Protein AF-A0A645FCD3-F1 (afdb_monomer)

Structure (mmCIF, N/CA/C/O backbone):
data_AF-A0A645FCD3-F1
#
_entry.id   AF-A0A645FCD3-F1
#
loop_
_atom_site.group_PDB
_atom_site.id
_atom_site.type_symbol
_atom_site.label_atom_id
_atom_site.label_alt_id
_atom_site.label_comp_id
_atom_site.label_asym_id
_atom_site.label_entity_id
_atom_site.label_seq_id
_atom_site.pdbx_PDB_ins_code
_atom_site.Cartn_x
_atom_site.Cartn_y
_atom_site.Cartn_z
_atom_site.occupancy
_atom_site.B_iso_or_equiv
_atom_site.auth_seq_id
_atom_site.auth_comp_id
_atom_site.auth_asym_id
_atom_site.auth_atom_id
_atom_site.pdbx_PDB_model_num
ATOM 1 N N . MET A 1 1 ? 26.714 -1.221 -22.378 1.00 61.88 1 MET A N 1
ATOM 2 C CA . MET A 1 1 ? 25.364 -1.849 -22.321 1.00 61.88 1 MET A CA 1
ATOM 3 C C . MET A 1 1 ? 24.914 -2.223 -20.906 1.00 61.88 1 MET A C 1
ATOM 5 O O . MET A 1 1 ? 23.711 -2.219 -20.673 1.00 61.88 1 MET A O 1
ATOM 9 N N . ALA A 1 2 ? 25.826 -2.530 -19.973 1.00 73.81 2 ALA A N 1
ATOM 10 C CA . ALA A 1 2 ? 25.473 -2.811 -18.576 1.00 73.81 2 ALA A CA 1
ATOM 11 C C . ALA A 1 2 ? 24.942 -1.569 -17.832 1.00 73.81 2 ALA A C 1
ATOM 13 O O . ALA A 1 2 ? 23.908 -1.655 -17.180 1.00 73.81 2 ALA A O 1
ATOM 14 N N . GLU A 1 3 ? 25.562 -0.400 -18.027 1.00 76.31 3 GLU A N 1
ATOM 15 C CA . GLU A 1 3 ? 25.138 0.848 -17.370 1.00 76.31 3 GLU A CA 1
ATOM 16 C C . GLU A 1 3 ? 23.721 1.282 -17.761 1.00 76.31 3 GLU A C 1
ATOM 18 O O . GLU A 1 3 ? 22.907 1.547 -16.888 1.00 76.31 3 GLU A O 1
ATOM 23 N N . LEU A 1 4 ? 23.358 1.250 -19.052 1.00 80.06 4 LEU A N 1
ATOM 24 C CA . LEU A 1 4 ? 21.990 1.571 -19.491 1.00 80.06 4 LEU A CA 1
ATOM 25 C C . LEU A 1 4 ? 20.929 0.622 -18.920 1.00 80.06 4 LEU A C 1
ATOM 27 O O . LEU A 1 4 ? 19.790 1.034 -18.713 1.00 80.06 4 LEU A O 1
ATOM 31 N N . LYS A 1 5 ? 21.272 -0.652 -18.696 1.00 78.75 5 LYS A N 1
ATOM 32 C CA . LYS A 1 5 ? 20.354 -1.611 -18.070 1.00 78.75 5 LYS A CA 1
ATOM 33 C C . LYS A 1 5 ? 20.204 -1.321 -16.578 1.00 78.75 5 LYS A C 1
ATOM 35 O O . LYS A 1 5 ? 19.076 -1.269 -16.105 1.00 78.75 5 LYS A O 1
ATOM 40 N N . ALA A 1 6 ? 21.307 -1.067 -15.876 1.00 81.81 6 ALA A N 1
ATOM 41 C CA . ALA A 1 6 ? 21.288 -0.709 -14.460 1.00 81.81 6 ALA A CA 1
ATOM 42 C C . ALA A 1 6 ? 20.477 0.573 -14.206 1.00 81.81 6 ALA A C 1
ATOM 44 O O . ALA A 1 6 ? 19.602 0.593 -13.346 1.00 81.81 6 ALA A O 1
ATOM 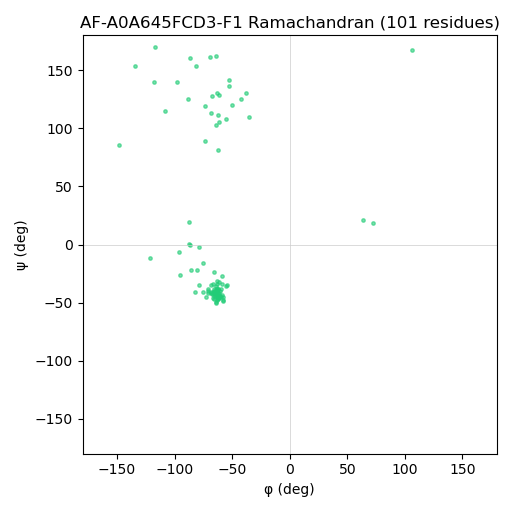45 N N . LEU A 1 7 ? 20.682 1.601 -15.033 1.00 82.75 7 LEU A N 1
ATOM 46 C CA . LEU A 1 7 ? 19.967 2.877 -14.936 1.00 82.75 7 LEU A CA 1
ATOM 47 C C . LEU A 1 7 ? 18.457 2.711 -15.175 1.00 82.75 7 LEU A C 1
ATOM 49 O O . LEU A 1 7 ? 17.640 3.320 -14.489 1.00 82.75 7 LEU A O 1
ATOM 53 N N . LYS A 1 8 ? 18.064 1.838 -16.113 1.00 80.50 8 LYS A N 1
ATOM 54 C CA . LYS A 1 8 ? 16.649 1.515 -16.359 1.00 80.50 8 LYS A CA 1
ATOM 55 C C . LYS A 1 8 ? 16.000 0.785 -15.186 1.00 80.50 8 LYS A C 1
ATOM 57 O O . LYS A 1 8 ? 14.864 1.105 -14.851 1.00 80.50 8 LYS A O 1
ATOM 62 N N . VAL A 1 9 ? 16.707 -0.162 -14.568 1.00 85.44 9 VAL A N 1
ATOM 63 C CA . VAL A 1 9 ? 16.213 -0.889 -13.388 1.00 85.44 9 VAL A CA 1
ATOM 64 C C . VAL A 1 9 ? 16.025 0.074 -12.221 1.00 85.44 9 VAL A C 1
ATOM 66 O O . VAL A 1 9 ? 14.932 0.148 -11.672 1.00 85.44 9 VAL A O 1
ATOM 69 N N . GLN A 1 10 ? 17.032 0.894 -11.919 1.00 86.31 10 GLN A N 1
ATOM 70 C CA . GLN A 1 10 ? 16.962 1.858 -10.820 1.00 86.31 10 GLN A CA 1
ATOM 71 C C . GLN A 1 10 ? 15.813 2.868 -10.998 1.00 86.31 10 GLN A C 1
ATOM 73 O O . GLN A 1 10 ? 15.126 3.224 -10.036 1.00 86.31 10 GLN A O 1
ATOM 78 N N . ASN A 1 11 ? 15.566 3.307 -12.236 1.00 89.62 11 ASN A N 1
ATOM 79 C CA . ASN A 1 11 ? 14.461 4.212 -12.536 1.00 89.62 11 ASN A CA 1
ATOM 80 C C . ASN A 1 11 ? 13.093 3.531 -12.350 1.00 89.62 11 ASN A C 1
ATOM 82 O O . ASN A 1 11 ? 12.175 4.134 -11.797 1.00 89.62 11 ASN A O 1
ATOM 86 N N . ALA A 1 12 ? 12.961 2.266 -12.765 1.00 88.31 12 ALA A N 1
ATOM 87 C CA . ALA A 1 12 ? 11.743 1.485 -12.558 1.00 88.31 12 ALA A CA 1
ATOM 88 C C . ALA A 1 12 ? 11.470 1.230 -11.067 1.00 88.31 12 ALA A C 1
ATOM 90 O O . ALA A 1 12 ? 10.334 1.373 -10.621 1.00 88.31 12 ALA A O 1
ATOM 91 N N . GLU A 1 13 ? 12.508 0.935 -10.279 1.00 91.62 13 GLU A N 1
ATOM 92 C CA . GLU A 1 13 ? 12.391 0.778 -8.825 1.00 91.62 13 GLU A CA 1
ATOM 93 C C . GLU A 1 13 ? 11.942 2.060 -8.131 1.00 91.62 13 GLU A C 1
ATOM 95 O O . GLU A 1 13 ? 11.023 2.026 -7.312 1.00 91.62 13 GLU A O 1
ATOM 100 N N . THR A 1 14 ? 12.529 3.197 -8.500 1.00 92.38 14 THR A N 1
ATOM 101 C CA . THR A 1 14 ? 12.145 4.503 -7.946 1.00 92.38 14 THR A CA 1
ATOM 102 C C . THR A 1 14 ? 10.697 4.856 -8.298 1.00 92.38 14 THR A C 1
ATOM 104 O O . THR A 1 14 ? 9.938 5.326 -7.445 1.00 92.38 14 THR A O 1
ATOM 107 N N . ALA A 1 15 ? 10.284 4.595 -9.543 1.00 92.19 15 ALA A N 1
ATOM 108 C CA . ALA A 1 15 ? 8.916 4.835 -9.990 1.00 92.19 15 ALA A CA 1
ATOM 109 C C . ALA A 1 15 ? 7.907 3.947 -9.243 1.00 92.19 15 ALA A C 1
ATOM 111 O O . ALA A 1 15 ? 6.880 4.444 -8.777 1.00 92.19 15 ALA A O 1
ATOM 112 N N . ALA A 1 16 ? 8.217 2.658 -9.078 1.00 93.81 16 ALA A N 1
ATOM 113 C CA . ALA A 1 16 ? 7.384 1.722 -8.332 1.00 93.81 16 ALA A CA 1
ATOM 114 C C . ALA A 1 16 ? 7.236 2.145 -6.862 1.00 93.81 16 ALA A C 1
ATOM 116 O O . ALA A 1 16 ? 6.123 2.189 -6.341 1.00 93.81 16 ALA A O 1
ATOM 117 N N . ASP A 1 17 ? 8.335 2.522 -6.205 1.00 93.44 17 ASP A N 1
ATOM 118 C CA . ASP A 1 17 ? 8.319 2.951 -4.802 1.00 93.44 17 ASP A CA 1
ATOM 119 C C . ASP A 1 17 ? 7.488 4.230 -4.596 1.00 93.44 17 ASP A C 1
ATOM 121 O O . ASP A 1 17 ? 6.680 4.332 -3.665 1.00 93.44 17 ASP A O 1
ATOM 125 N N . THR A 1 18 ? 7.603 5.171 -5.538 1.00 94.19 18 THR A N 1
ATOM 126 C CA . THR A 1 18 ? 6.805 6.403 -5.557 1.00 94.19 18 THR A CA 1
ATOM 127 C C . THR A 1 18 ? 5.315 6.095 -5.719 1.00 94.19 18 THR A C 1
ATOM 129 O O . THR A 1 18 ? 4.495 6.601 -4.951 1.00 94.19 18 THR A O 1
ATOM 132 N N . ALA A 1 19 ? 4.951 5.232 -6.672 1.00 93.81 19 ALA A N 1
ATOM 133 C CA . ALA A 1 19 ? 3.559 4.861 -6.923 1.00 93.81 19 ALA A CA 1
ATOM 134 C C . ALA A 1 19 ? 2.919 4.167 -5.708 1.00 93.81 19 ALA A C 1
ATOM 136 O O . ALA A 1 19 ? 1.803 4.506 -5.311 1.00 93.81 19 ALA A O 1
ATOM 137 N N . VAL A 1 20 ? 3.641 3.241 -5.070 1.00 95.12 20 VAL A N 1
ATOM 138 C CA . VAL A 1 20 ? 3.182 2.543 -3.858 1.00 95.12 20 VAL A CA 1
ATOM 139 C C . VAL A 1 20 ? 3.021 3.512 -2.690 1.00 95.12 20 VAL A C 1
ATOM 141 O O . VAL A 1 20 ? 2.022 3.459 -1.974 1.00 95.12 20 VAL A O 1
ATOM 144 N N . THR A 1 21 ? 3.961 4.440 -2.511 1.00 93.12 21 THR A N 1
ATOM 145 C CA . THR A 1 21 ? 3.881 5.456 -1.454 1.00 93.12 21 THR A CA 1
ATOM 146 C C . THR A 1 21 ? 2.662 6.361 -1.625 1.00 93.12 21 THR A C 1
ATOM 148 O O . THR A 1 21 ? 1.980 6.667 -0.647 1.00 93.12 21 THR A O 1
ATOM 151 N N . LEU A 1 22 ? 2.351 6.773 -2.856 1.00 93.06 22 LEU A N 1
ATOM 152 C CA . LEU A 1 22 ? 1.155 7.567 -3.143 1.00 93.06 22 LEU A CA 1
ATOM 153 C C . LEU A 1 22 ? -0.130 6.774 -2.876 1.00 93.06 22 LEU A C 1
ATOM 155 O O . LEU A 1 22 ? -1.048 7.303 -2.253 1.00 93.06 22 LEU A O 1
ATOM 159 N N . ALA A 1 23 ? -0.180 5.499 -3.270 1.00 92.69 23 ALA A N 1
ATOM 160 C CA . ALA A 1 23 ? -1.332 4.635 -3.021 1.00 92.69 23 ALA A CA 1
ATOM 161 C C . ALA A 1 23 ? -1.575 4.388 -1.518 1.00 92.69 23 ALA A C 1
ATOM 163 O O . ALA A 1 23 ? -2.725 4.403 -1.078 1.00 92.69 23 ALA A O 1
ATOM 164 N N . LEU A 1 24 ? -0.508 4.227 -0.723 1.00 89.94 24 LEU A N 1
ATOM 165 C CA . LEU A 1 24 ? -0.584 4.142 0.742 1.00 89.94 24 LEU A CA 1
ATOM 166 C C . LEU A 1 24 ? -1.132 5.438 1.349 1.00 89.94 24 LEU A C 1
ATOM 168 O O . LEU A 1 24 ? -2.045 5.396 2.166 1.00 89.94 24 LEU A O 1
ATOM 172 N N . LYS A 1 25 ? -0.617 6.597 0.918 1.00 88.25 25 LYS A N 1
ATOM 173 C CA . LYS A 1 25 ? -1.091 7.910 1.390 1.00 88.25 25 LYS A CA 1
ATOM 174 C C . LYS A 1 25 ? -2.549 8.180 1.026 1.00 88.25 25 LYS A C 1
ATOM 176 O O . LYS A 1 25 ? -3.253 8.822 1.793 1.00 88.25 25 LYS A O 1
ATOM 181 N N . ALA A 1 26 ? -2.997 7.689 -0.125 1.00 87.06 26 ALA A N 1
ATOM 182 C CA . ALA A 1 26 ? -4.389 7.773 -0.554 1.00 87.06 26 ALA A CA 1
ATOM 183 C C . ALA A 1 26 ? -5.295 6.722 0.120 1.00 87.06 26 ALA A C 1
ATOM 185 O O . ALA A 1 26 ? -6.490 6.672 -0.167 1.00 87.06 26 ALA A O 1
ATOM 186 N N . GLY A 1 27 ? -4.737 5.847 0.967 1.00 90.00 27 GLY A N 1
ATOM 187 C CA . GLY A 1 27 ? -5.465 4.760 1.617 1.00 90.00 27 GLY A CA 1
ATOM 188 C C . GLY A 1 27 ? -6.029 3.725 0.642 1.00 90.00 27 GLY A C 1
ATOM 189 O O . GLY A 1 27 ? -6.979 3.028 0.981 1.00 90.00 27 GLY A O 1
ATOM 190 N N . LYS A 1 28 ? -5.487 3.639 -0.579 1.00 92.56 28 LYS A N 1
ATOM 191 C CA . LYS A 1 28 ? -5.921 2.711 -1.642 1.00 92.56 28 LYS A CA 1
ATOM 192 C C . LYS A 1 28 ? -5.361 1.305 -1.451 1.00 92.56 28 LYS A C 1
ATOM 194 O O . LYS A 1 28 ? -5.904 0.342 -1.979 1.00 92.56 28 LYS A O 1
ATOM 199 N N . ILE A 1 29 ? -4.273 1.207 -0.694 1.00 93.69 29 ILE A N 1
ATOM 200 C CA . ILE A 1 29 ? -3.655 -0.040 -0.252 1.00 93.69 29 ILE A CA 1
ATOM 201 C C . ILE A 1 29 ? -3.317 0.062 1.230 1.00 93.69 29 ILE A C 1
ATOM 203 O O . ILE A 1 29 ? -3.088 1.153 1.754 1.00 93.69 29 ILE A O 1
ATOM 207 N N . THR A 1 30 ? -3.272 -1.081 1.906 1.00 90.62 30 THR A N 1
ATOM 208 C CA . THR A 1 30 ? -2.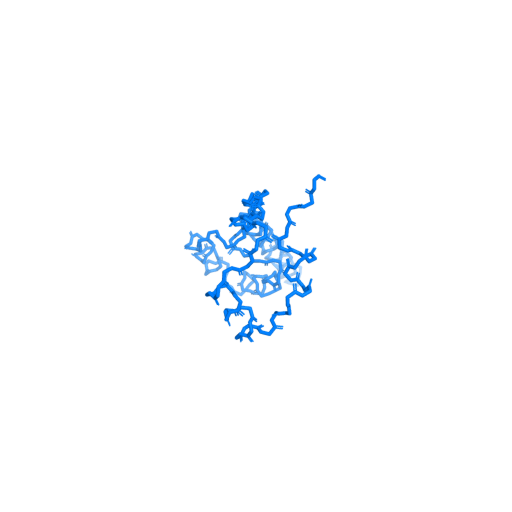878 -1.155 3.317 1.00 90.62 30 THR A CA 1
ATOM 209 C C . THR A 1 30 ? -1.354 -1.281 3.460 1.00 90.62 30 THR A C 1
ATOM 211 O O . THR A 1 30 ? -0.683 -1.727 2.524 1.00 90.62 30 THR A O 1
ATOM 214 N N . PRO A 1 31 ? -0.768 -0.962 4.631 1.00 90.62 31 PRO A N 1
ATOM 215 C CA . PRO A 1 31 ? 0.665 -1.162 4.870 1.00 90.62 31 PRO A CA 1
ATOM 216 C C . PRO A 1 31 ? 1.139 -2.602 4.615 1.00 90.62 31 PRO A C 1
ATOM 218 O O . PRO A 1 31 ? 2.232 -2.803 4.089 1.00 90.62 31 PRO A O 1
ATOM 221 N N . ALA A 1 32 ? 0.298 -3.599 4.909 1.00 92.06 32 ALA A N 1
ATOM 222 C CA . ALA A 1 32 ? 0.589 -5.014 4.662 1.00 92.06 32 ALA A CA 1
ATOM 223 C C . ALA A 1 32 ? 0.698 -5.357 3.164 1.00 92.06 32 ALA A C 1
ATOM 225 O O . ALA A 1 32 ? 1.363 -6.317 2.789 1.00 92.06 32 ALA A O 1
ATOM 226 N N . GLN A 1 33 ? 0.076 -4.557 2.294 1.00 93.69 33 GLN A N 1
ATOM 227 C CA . GLN A 1 33 ? 0.102 -4.748 0.844 1.00 93.69 33 GLN A CA 1
ATOM 228 C C . GLN A 1 33 ? 1.313 -4.087 0.168 1.00 93.69 33 GLN A C 1
ATOM 230 O O . GLN A 1 33 ? 1.453 -4.199 -1.047 1.00 93.69 33 GLN A O 1
ATOM 235 N N . LYS A 1 34 ? 2.204 -3.413 0.914 1.00 93.56 34 LYS A N 1
ATOM 236 C CA . LYS A 1 34 ? 3.311 -2.620 0.348 1.00 93.56 34 LYS A CA 1
ATOM 237 C C . LYS A 1 34 ? 4.247 -3.432 -0.554 1.00 93.56 34 LYS A C 1
ATOM 239 O O . LYS A 1 34 ? 4.568 -2.986 -1.653 1.00 93.56 34 LYS A O 1
ATOM 244 N N . GLU A 1 35 ? 4.690 -4.605 -0.108 1.00 94.62 35 GLU A N 1
ATOM 245 C CA . GLU A 1 35 ? 5.663 -5.419 -0.853 1.00 94.62 35 GLU A CA 1
ATOM 246 C C . GLU A 1 35 ? 5.044 -6.038 -2.115 1.00 94.62 35 GLU A C 1
ATOM 248 O O . GLU A 1 35 ? 5.621 -5.959 -3.202 1.00 94.62 35 GLU A O 1
ATOM 253 N N . TRP A 1 36 ? 3.807 -6.535 -1.999 1.00 96.25 36 TRP A N 1
ATOM 254 C CA . TRP A 1 36 ? 3.001 -6.984 -3.137 1.00 96.25 36 TRP A CA 1
ATOM 255 C C . TRP A 1 36 ? 2.791 -5.862 -4.163 1.00 96.25 36 TRP A C 1
ATOM 257 O O . TRP A 1 36 ? 3.047 -6.054 -5.351 1.00 96.25 36 TRP A O 1
ATOM 267 N N . ALA A 1 37 ? 2.385 -4.675 -3.706 1.00 96.50 37 ALA A N 1
ATOM 268 C CA . ALA A 1 37 ? 2.134 -3.519 -4.559 1.00 96.50 37 ALA A CA 1
ATOM 269 C C . ALA A 1 37 ? 3.406 -3.066 -5.292 1.00 96.50 37 ALA A C 1
ATOM 271 O O . ALA A 1 37 ? 3.349 -2.724 -6.472 1.00 96.50 37 ALA A O 1
ATOM 272 N N . LYS A 1 38 ? 4.567 -3.123 -4.624 1.00 96.06 38 LYS A N 1
ATOM 273 C CA . LYS A 1 38 ? 5.866 -2.803 -5.230 1.00 96.06 38 LYS A CA 1
ATOM 274 C C . LYS A 1 38 ? 6.248 -3.807 -6.314 1.00 96.06 38 LYS A C 1
ATOM 276 O O . LYS A 1 38 ? 6.616 -3.397 -7.411 1.00 96.06 38 LYS A O 1
ATOM 281 N N . SER A 1 39 ? 6.108 -5.103 -6.038 1.00 96.38 39 SER A N 1
ATOM 282 C CA . SER A 1 39 ? 6.350 -6.161 -7.029 1.00 96.38 39 SER A CA 1
ATOM 283 C C . SER A 1 39 ? 5.418 -6.032 -8.243 1.00 96.38 39 SER A C 1
ATOM 285 O O . SER A 1 39 ? 5.853 -6.146 -9.393 1.00 96.38 39 SER A O 1
ATOM 287 N N . TYR A 1 40 ? 4.147 -5.696 -8.004 1.00 96.69 40 TYR A N 1
ATOM 288 C CA . TYR A 1 40 ? 3.177 -5.477 -9.071 1.00 96.69 40 TYR A CA 1
ATOM 289 C C . TYR A 1 40 ? 3.520 -4.241 -9.911 1.00 96.69 40 TYR A C 1
ATOM 291 O O . TYR A 1 40 ? 3.565 -4.343 -11.130 1.00 96.69 40 TYR A O 1
ATOM 299 N N . ALA A 1 41 ? 3.861 -3.109 -9.291 1.00 95.62 41 ALA A N 1
ATOM 300 C CA . ALA A 1 41 ? 4.266 -1.897 -10.004 1.00 95.62 41 ALA A CA 1
ATOM 301 C C . ALA A 1 41 ? 5.563 -2.071 -10.820 1.00 95.62 41 ALA A C 1
ATOM 303 O O . ALA A 1 41 ? 5.713 -1.446 -11.869 1.00 95.62 41 ALA A O 1
ATOM 304 N N . LEU A 1 42 ? 6.486 -2.927 -10.365 1.00 94.88 42 LEU A N 1
ATOM 305 C CA . LEU A 1 42 ? 7.706 -3.283 -11.099 1.00 94.88 42 LEU A CA 1
ATOM 306 C C . LEU A 1 42 ? 7.428 -4.160 -12.323 1.00 94.88 42 LEU A C 1
ATOM 308 O O . LEU A 1 42 ? 8.074 -3.997 -13.357 1.00 94.88 42 LEU A O 1
ATOM 312 N N . THR A 1 43 ? 6.482 -5.090 -12.197 1.00 94.50 43 THR A N 1
ATOM 313 C CA . THR A 1 43 ? 6.139 -6.048 -13.258 1.00 94.50 43 THR A CA 1
ATOM 314 C C . THR A 1 43 ? 5.178 -5.436 -14.280 1.00 94.50 43 THR A C 1
ATOM 316 O O . THR A 1 43 ? 5.342 -5.630 -15.482 1.00 94.50 43 THR A 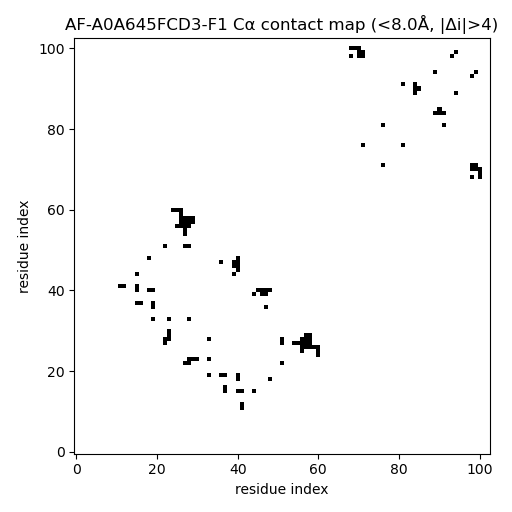O 1
ATOM 319 N N . ASP A 1 44 ? 4.193 -4.670 -13.811 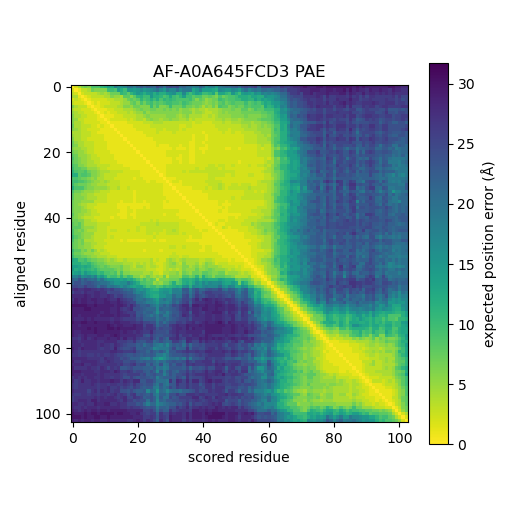1.00 94.62 44 ASP A N 1
ATOM 320 C CA . ASP A 1 44 ? 3.187 -3.988 -14.619 1.00 94.62 44 ASP A CA 1
ATOM 321 C C . ASP A 1 44 ? 2.745 -2.669 -13.962 1.00 94.62 44 ASP A C 1
ATOM 323 O O . ASP A 1 44 ? 1.730 -2.567 -13.264 1.00 94.62 44 ASP A O 1
ATOM 327 N N . ALA A 1 45 ? 3.506 -1.611 -14.238 1.00 91.94 45 ALA A N 1
ATOM 328 C CA . ALA A 1 45 ? 3.212 -0.272 -13.740 1.00 91.94 45 ALA A CA 1
ATOM 329 C C . ALA A 1 45 ? 1.826 0.249 -14.176 1.00 91.94 45 ALA A C 1
ATOM 331 O O . ALA A 1 45 ? 1.176 0.976 -13.423 1.00 91.94 45 ALA A O 1
ATOM 332 N N . LYS A 1 46 ? 1.353 -0.114 -15.378 1.00 94.19 46 LYS A N 1
ATOM 333 C CA . LYS A 1 46 ? 0.049 0.337 -15.898 1.00 94.19 46 LYS A CA 1
ATOM 334 C C . LYS A 1 46 ? -1.102 -0.398 -15.220 1.00 94.19 46 LYS A C 1
ATOM 336 O O . LYS A 1 46 ? -2.110 0.227 -14.881 1.00 94.19 46 LYS A O 1
ATOM 341 N N . GLY A 1 47 ? -0.943 -1.700 -15.000 1.00 95.44 47 GLY A N 1
ATOM 342 C CA . GLY A 1 47 ? -1.877 -2.509 -14.227 1.00 95.44 47 GLY A CA 1
ATOM 343 C C . GLY A 1 47 ? -1.999 -2.009 -12.791 1.00 95.44 47 GLY A C 1
ATOM 344 O O . GLY A 1 47 ? -3.114 -1.826 -12.298 1.00 95.44 47 GLY A O 1
ATOM 345 N N . PHE A 1 48 ? -0.872 -1.694 -12.143 1.00 96.69 48 PHE A N 1
ATOM 346 C CA . PHE A 1 48 ? -0.884 -1.118 -10.799 1.00 96.69 48 PHE A CA 1
ATOM 347 C C . PHE A 1 48 ? -1.581 0.249 -10.758 1.00 96.69 48 PHE A C 1
ATOM 349 O O . PHE A 1 48 ? -2.448 0.465 -9.912 1.00 96.69 48 PHE A O 1
ATOM 356 N N . ALA A 1 49 ? -1.288 1.150 -11.701 1.00 93.69 49 ALA A N 1
ATOM 357 C CA . ALA A 1 49 ? -1.970 2.444 -11.786 1.00 93.69 49 ALA A CA 1
ATOM 358 C C . ALA A 1 49 ? -3.494 2.289 -11.964 1.00 93.69 49 ALA A C 1
ATOM 360 O O . ALA A 1 49 ? -4.270 2.940 -11.267 1.00 93.69 49 ALA A O 1
ATOM 361 N N . SER A 1 50 ? -3.922 1.363 -12.830 1.00 96.06 50 SER A N 1
ATOM 362 C CA . SER A 1 50 ? -5.343 1.058 -13.054 1.00 96.06 50 SER A CA 1
ATOM 363 C C . SER A 1 50 ? -6.025 0.487 -11.807 1.00 96.06 50 SER A C 1
ATOM 365 O O . SER A 1 50 ? -7.196 0.768 -11.554 1.00 96.06 50 SER A O 1
ATOM 367 N N . PHE A 1 51 ? -5.304 -0.320 -11.023 1.00 94.38 51 PHE A N 1
ATOM 368 C CA . PHE A 1 51 ? -5.790 -0.821 -9.742 1.00 94.38 51 PHE A CA 1
ATOM 369 C C . PHE A 1 51 ? -5.997 0.326 -8.749 1.00 94.38 51 PHE A C 1
ATOM 371 O O . PHE A 1 51 ? -7.078 0.440 -8.184 1.00 94.38 51 PHE A O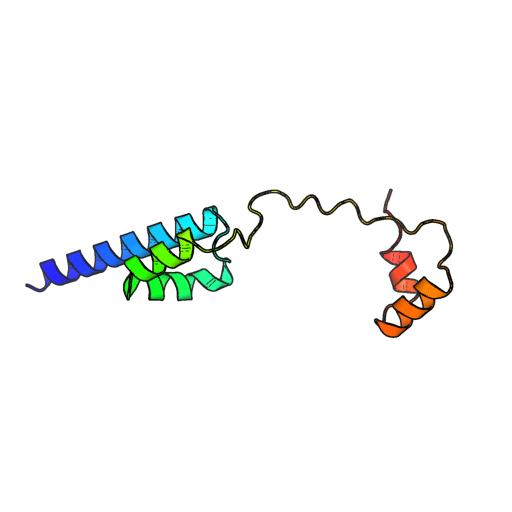 1
ATOM 378 N N . VAL A 1 52 ? -5.005 1.205 -8.574 1.00 94.00 52 VAL A N 1
ATOM 379 C CA . VAL A 1 52 ? -5.079 2.332 -7.627 1.00 94.00 52 VAL A CA 1
ATOM 380 C C . VAL A 1 52 ? -6.198 3.314 -7.992 1.00 94.00 52 VAL A C 1
ATOM 382 O O . VAL A 1 52 ? -6.886 3.812 -7.100 1.00 94.00 52 VAL A O 1
ATOM 385 N N . GLU A 1 53 ? -6.413 3.569 -9.286 1.00 92.88 53 GLU A N 1
ATOM 386 C CA . GLU A 1 53 ? -7.498 4.429 -9.779 1.00 92.88 53 GLU A CA 1
ATOM 387 C C . GLU A 1 53 ? -8.881 3.876 -9.405 1.00 92.88 53 GLU A C 1
ATOM 389 O O . GLU A 1 53 ? -9.737 4.612 -8.912 1.00 92.88 53 GLU A O 1
ATOM 394 N N . LYS A 1 54 ? -9.084 2.566 -9.591 1.00 91.88 54 LYS A N 1
ATOM 395 C CA . LYS A 1 54 ? -10.373 1.897 -9.359 1.00 91.88 54 LYS A CA 1
ATOM 396 C C . LYS A 1 54 ? -10.589 1.464 -7.914 1.00 91.88 54 LYS A C 1
ATOM 398 O O . LYS A 1 54 ? -11.731 1.244 -7.514 1.00 91.88 54 LYS A O 1
ATOM 403 N N . ALA A 1 55 ? -9.519 1.305 -7.140 1.00 87.38 55 ALA A N 1
ATOM 404 C CA . ALA A 1 55 ? -9.608 0.859 -5.763 1.00 87.38 55 ALA A CA 1
ATOM 405 C C . ALA A 1 55 ? -10.385 1.893 -4.928 1.00 87.38 55 ALA A C 1
ATOM 407 O O . ALA A 1 55 ? -10.073 3.089 -4.974 1.00 87.38 55 ALA A O 1
ATOM 408 N N . PRO A 1 56 ? -11.388 1.479 -4.139 1.00 85.69 56 PRO A N 1
ATOM 409 C CA . PRO A 1 56 ? -11.956 2.355 -3.126 1.00 85.69 56 PRO A CA 1
ATOM 410 C C . PRO A 1 56 ? -10.890 2.685 -2.073 1.00 85.69 56 PRO A C 1
ATOM 412 O O . PRO A 1 56 ? -9.862 2.014 -1.963 1.00 85.69 56 PRO A O 1
ATOM 415 N N . GLN A 1 57 ? -11.115 3.739 -1.296 1.00 85.69 57 GLN A N 1
ATOM 416 C CA . GLN A 1 57 ? -10.284 3.982 -0.124 1.00 85.69 57 GLN A CA 1
ATOM 417 C C . GLN A 1 57 ? -10.566 2.878 0.905 1.00 85.69 57 GLN A C 1
ATOM 419 O O . GLN A 1 57 ? -11.674 2.786 1.425 1.00 85.69 57 GLN A O 1
ATOM 424 N N . VAL A 1 58 ? -9.574 2.026 1.161 1.00 81.81 58 VAL A N 1
ATOM 425 C CA . VAL A 1 58 ? -9.656 0.907 2.114 1.00 81.81 58 VAL A CA 1
ATOM 426 C C . VAL A 1 58 ? -9.106 1.277 3.487 1.00 81.81 58 VAL A C 1
ATOM 428 O O . VAL A 1 58 ? -9.532 0.709 4.487 1.00 81.81 58 VAL A O 1
ATOM 431 N N . VAL A 1 59 ? -8.183 2.241 3.548 1.00 77.12 59 VAL A N 1
ATOM 432 C CA . VAL A 1 59 ? -7.683 2.810 4.803 1.00 77.12 59 VAL A CA 1
ATOM 433 C C . VAL A 1 59 ? -8.232 4.230 4.947 1.00 77.12 59 VAL A C 1
ATOM 435 O O . VAL A 1 59 ? -7.877 5.099 4.140 1.00 77.12 59 VAL A O 1
ATOM 438 N N . PRO A 1 60 ? -9.076 4.506 5.955 1.00 74.31 60 PRO A N 1
ATOM 439 C CA . PRO A 1 60 ? -9.425 5.870 6.319 1.00 74.31 60 PRO A CA 1
ATOM 440 C C . PRO A 1 60 ? -8.139 6.571 6.766 1.00 74.31 60 PRO A C 1
ATOM 442 O O . PRO A 1 60 ? -7.554 6.219 7.783 1.00 74.31 60 PRO A O 1
ATOM 445 N N . MET A 1 61 ? -7.662 7.535 5.978 1.00 69.38 61 MET A N 1
ATOM 446 C CA . MET A 1 61 ? -6.431 8.286 6.276 1.00 69.38 61 MET A CA 1
ATOM 447 C C . MET A 1 61 ? -6.694 9.513 7.169 1.00 69.38 61 MET A C 1
ATOM 449 O O . MET A 1 61 ? -5.884 10.433 7.221 1.00 69.38 61 MET A O 1
ATOM 453 N N . GLY A 1 62 ? -7.830 9.520 7.868 1.00 65.00 62 GLY A N 1
ATOM 454 C CA . GLY A 1 62 ? -8.162 10.450 8.945 1.00 65.00 62 GLY A CA 1
ATOM 455 C C . GLY A 1 62 ? -8.345 9.689 10.254 1.00 65.00 62 GLY A C 1
ATOM 456 O O . GLY A 1 62 ? -8.406 8.457 10.248 1.00 65.00 62 GLY A O 1
ATOM 457 N N . SER A 1 63 ? -8.445 10.411 11.372 1.00 53.16 63 SER A N 1
ATOM 458 C CA . SER A 1 63 ? -8.935 9.824 12.618 1.00 53.16 63 SER A CA 1
ATOM 459 C C . SER A 1 63 ? -10.246 9.111 12.311 1.00 53.16 63 SER A C 1
ATOM 461 O O . SER A 1 63 ? -11.186 9.730 11.813 1.00 53.16 63 SER A O 1
ATOM 463 N N . ILE A 1 64 ? -10.297 7.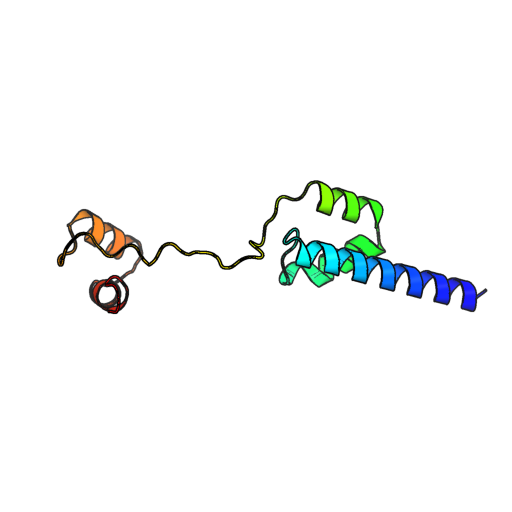804 12.553 1.00 53.00 64 ILE A N 1
ATOM 464 C CA . ILE A 1 64 ? -11.579 7.126 12.657 1.00 53.00 64 ILE A CA 1
ATOM 465 C C . ILE A 1 64 ? -12.201 7.775 13.888 1.00 53.00 64 ILE A C 1
ATOM 467 O O . ILE A 1 64 ? -11.767 7.498 15.006 1.00 53.00 64 ILE A O 1
ATOM 471 N N . GLU A 1 65 ? -13.149 8.690 13.688 1.00 53.69 65 GLU A N 1
ATOM 472 C CA . GLU A 1 65 ? -14.147 8.977 14.709 1.00 53.69 65 GLU A CA 1
ATOM 473 C C . GLU A 1 65 ? -14.910 7.665 14.878 1.00 53.69 65 GLU A C 1
ATOM 475 O O . GLU A 1 65 ? -15.938 7.411 14.252 1.00 53.69 65 GLU A O 1
ATOM 480 N N . LEU A 1 66 ? -14.317 6.756 15.655 1.00 52.62 66 LEU A N 1
ATOM 481 C CA . LEU A 1 66 ? -15.082 5.752 16.348 1.00 52.62 66 LEU A CA 1
ATOM 482 C C . LEU A 1 66 ? -16.058 6.610 17.134 1.00 52.62 66 LEU A C 1
ATOM 484 O O . LEU A 1 66 ? -15.621 7.350 18.015 1.00 52.62 66 LEU A O 1
ATOM 488 N N . GLU A 1 67 ? -17.335 6.611 16.736 1.00 52.25 67 GLU A N 1
ATOM 489 C CA . GLU A 1 67 ? -18.374 7.136 17.613 1.00 52.25 67 GLU A CA 1
ATOM 490 C C . GLU A 1 67 ? -18.035 6.593 19.002 1.00 52.25 67 GLU A C 1
ATOM 492 O O . GLU A 1 67 ? -17.820 5.377 19.118 1.00 52.25 67 GLU A O 1
ATOM 497 N N . ASP A 1 68 ? -17.893 7.479 19.999 1.00 56.38 68 ASP A N 1
ATOM 498 C CA . ASP A 1 68 ? -17.625 7.081 21.380 1.00 56.38 68 ASP A CA 1
ATOM 499 C C . ASP A 1 68 ? -18.426 5.826 21.675 1.00 56.38 68 ASP A C 1
ATOM 501 O O . ASP A 1 68 ? -19.624 5.795 21.357 1.00 56.38 68 ASP A O 1
ATOM 505 N N . THR A 1 69 ? -17.761 4.807 22.229 1.00 55.16 69 THR A N 1
ATOM 506 C CA . THR A 1 69 ? -18.375 3.530 22.597 1.00 55.16 69 THR A CA 1
ATOM 507 C C . THR A 1 69 ? -19.786 3.806 23.093 1.00 55.16 69 THR A C 1
ATOM 509 O O . THR A 1 69 ? -19.987 4.505 24.091 1.00 55.16 69 THR A O 1
ATOM 512 N N . LYS A 1 70 ? -20.795 3.398 22.306 1.00 58.47 70 LYS A N 1
ATOM 513 C CA . LYS A 1 70 ? -22.186 3.693 22.651 1.00 58.47 70 LYS A CA 1
ATOM 514 C C . LYS A 1 70 ? -22.434 3.002 23.980 1.00 58.47 70 LYS A C 1
ATOM 516 O O . LYS A 1 70 ? -22.512 1.778 24.027 1.00 58.47 70 LYS A O 1
ATOM 521 N N . ALA A 1 71 ? -22.496 3.805 25.042 1.00 62.50 71 ALA A N 1
ATOM 522 C CA . ALA A 1 71 ? -22.778 3.318 26.376 1.00 62.50 71 ALA A CA 1
ATOM 523 C C . ALA A 1 71 ? -24.064 2.498 26.321 1.00 62.50 71 ALA A C 1
ATOM 525 O O . ALA A 1 71 ? -25.009 2.846 25.598 1.00 62.50 71 ALA A O 1
ATOM 526 N N . LEU A 1 72 ? -24.088 1.411 27.083 1.00 63.00 72 LEU A N 1
ATOM 527 C CA . LEU A 1 72 ? -25.304 0.641 27.272 1.00 63.00 72 LEU A CA 1
ATOM 528 C C . LEU A 1 72 ? -26.428 1.578 27.728 1.00 63.00 72 LEU A C 1
ATOM 530 O O . LEU A 1 72 ? -26.231 2.483 28.543 1.00 63.00 72 LEU A O 1
ATOM 534 N N . LYS A 1 73 ? -27.618 1.401 27.148 1.00 61.09 73 LYS A N 1
ATOM 535 C CA . LYS A 1 73 ? -28.795 2.183 27.528 1.00 61.09 73 LYS A CA 1
ATOM 536 C C . LYS A 1 73 ? -29.286 1.691 28.891 1.00 61.09 73 LYS A C 1
ATOM 538 O O . LYS A 1 73 ? -30.142 0.818 28.952 1.00 61.09 73 LYS A O 1
ATOM 543 N N . GLY A 1 74 ? -28.754 2.280 29.957 1.00 60.12 74 GLY A N 1
ATOM 544 C CA . GLY A 1 74 ? -29.118 1.972 31.341 1.00 60.12 74 GLY A CA 1
ATOM 545 C C . GLY A 1 74 ? -28.055 1.165 32.089 1.00 60.12 74 GLY A C 1
ATOM 546 O O . GLY A 1 74 ? -27.117 0.640 31.500 1.00 60.12 74 GLY A O 1
ATOM 547 N N . ASP A 1 75 ? -28.216 1.092 33.411 1.00 60.81 75 ASP A N 1
ATOM 548 C CA . ASP A 1 75 ? -27.270 0.452 34.341 1.00 60.81 75 ASP A CA 1
ATOM 549 C C . ASP A 1 75 ? -27.322 -1.092 34.296 1.00 60.81 75 ASP A C 1
ATOM 551 O O . ASP A 1 75 ? -26.410 -1.774 34.759 1.00 60.81 75 ASP A O 1
ATOM 555 N N . GLN A 1 76 ? -28.381 -1.662 33.708 1.00 62.00 76 GLN A N 1
ATOM 556 C CA . GLN A 1 76 ? -28.620 -3.105 33.662 1.00 62.00 76 GLN A CA 1
ATOM 557 C C . GLN A 1 76 ? -28.645 -3.648 32.232 1.00 62.00 76 GLN A C 1
ATOM 559 O O . GLN A 1 76 ? -29.236 -3.058 31.331 1.00 62.00 76 GLN A O 1
ATOM 564 N N . LEU A 1 77 ? -28.040 -4.824 32.057 1.00 68.31 77 LEU A N 1
ATOM 565 C CA . LEU A 1 77 ? -28.100 -5.607 30.826 1.00 68.31 77 LEU A CA 1
ATOM 566 C C . LEU A 1 77 ? -29.485 -6.238 30.693 1.00 68.31 77 LEU A C 1
ATOM 568 O O . LEU A 1 77 ? -29.881 -7.035 31.544 1.00 68.31 77 LEU A O 1
ATOM 572 N N . ASP A 1 78 ? -30.212 -5.901 29.630 1.00 77.19 78 ASP A N 1
ATOM 573 C CA . ASP A 1 78 ? -31.457 -6.592 29.306 1.00 77.19 78 ASP A CA 1
ATOM 574 C C . ASP A 1 78 ? -31.183 -8.039 28.843 1.00 77.19 78 ASP A C 1
ATOM 576 O O . ASP A 1 78 ? -30.066 -8.394 28.449 1.00 77.19 78 ASP A O 1
ATOM 580 N N . GLU A 1 79 ? -32.212 -8.889 28.885 1.00 77.62 79 GLU A N 1
ATOM 581 C CA . GLU A 1 79 ? -32.110 -10.317 28.548 1.00 77.62 79 GLU A CA 1
ATOM 582 C C . GLU A 1 79 ? -31.542 -10.584 27.146 1.00 77.62 79 GLU A C 1
ATOM 584 O O . GLU A 1 79 ? -30.789 -11.546 26.968 1.00 77.62 79 GLU A O 1
ATOM 589 N N . ALA A 1 80 ? -31.856 -9.742 26.154 1.00 79.69 80 ALA A N 1
ATOM 590 C CA . ALA A 1 80 ? -31.353 -9.923 24.796 1.00 79.69 80 ALA A CA 1
ATOM 591 C C . ALA A 1 80 ? -29.851 -9.626 24.724 1.00 79.69 80 ALA A C 1
ATOM 593 O O . ALA A 1 80 ? -29.102 -10.379 24.096 1.00 79.69 80 ALA A O 1
ATOM 594 N N . THR A 1 81 ? -29.394 -8.586 25.426 1.00 75.88 81 THR A N 1
ATOM 595 C CA . THR A 1 81 ? -27.967 -8.258 25.528 1.00 75.88 81 THR A CA 1
ATOM 596 C C . THR A 1 81 ? -27.197 -9.369 26.248 1.00 75.88 81 THR A C 1
ATOM 598 O O . THR A 1 81 ? -26.138 -9.792 25.787 1.00 75.88 81 THR A O 1
ATOM 601 N N . LEU A 1 82 ? -27.755 -9.924 27.325 1.00 80.81 82 LEU A N 1
ATOM 602 C CA . LEU A 1 82 ? -27.126 -10.999 28.100 1.00 80.81 82 LEU A CA 1
ATOM 603 C C . LEU A 1 82 ? -27.006 -12.305 27.292 1.00 80.81 82 LEU A C 1
ATOM 605 O O . LEU A 1 82 ? -25.982 -12.993 27.352 1.00 80.81 82 LEU A O 1
ATOM 609 N N . LEU A 1 83 ? -28.020 -12.620 26.478 1.00 81.88 83 LEU A N 1
ATOM 610 C CA . LEU A 1 83 ? -27.989 -13.751 25.551 1.00 81.88 83 LEU A CA 1
ATOM 611 C C . LEU A 1 83 ? -26.935 -13.559 24.451 1.00 81.88 83 LEU A C 1
ATOM 613 O O . LEU A 1 83 ? -26.177 -14.490 24.172 1.00 81.88 83 LEU A O 1
ATOM 617 N N . ALA A 1 84 ? -26.859 -12.365 23.859 1.00 81.31 84 ALA A N 1
ATOM 618 C CA . ALA A 1 84 ? -25.862 -12.038 22.844 1.00 81.31 84 ALA A CA 1
ATOM 619 C C . ALA A 1 84 ? -24.432 -12.131 23.405 1.00 81.31 84 ALA A C 1
ATOM 621 O O . ALA A 1 84 ? -23.574 -12.766 22.793 1.00 81.31 84 ALA A O 1
ATOM 622 N N . CYS A 1 85 ? -24.186 -11.592 24.605 1.00 82.19 85 CYS A N 1
ATOM 623 C CA . CYS A 1 85 ? -22.898 -11.714 25.291 1.00 82.19 85 CYS A CA 1
ATOM 624 C C . CYS A 1 85 ? -22.514 -13.182 25.507 1.00 82.19 85 CYS A C 1
ATOM 626 O O . CYS A 1 85 ? -21.409 -13.586 25.152 1.00 82.19 85 CYS A O 1
ATOM 628 N N . LYS A 1 86 ? -23.451 -14.019 25.970 1.00 83.81 86 LYS A N 1
ATOM 629 C CA . LYS A 1 86 ? -23.215 -15.459 26.143 1.00 83.81 86 LYS A CA 1
ATOM 630 C C . LYS A 1 86 ? -22.884 -16.171 24.826 1.00 83.81 86 LYS A C 1
ATOM 63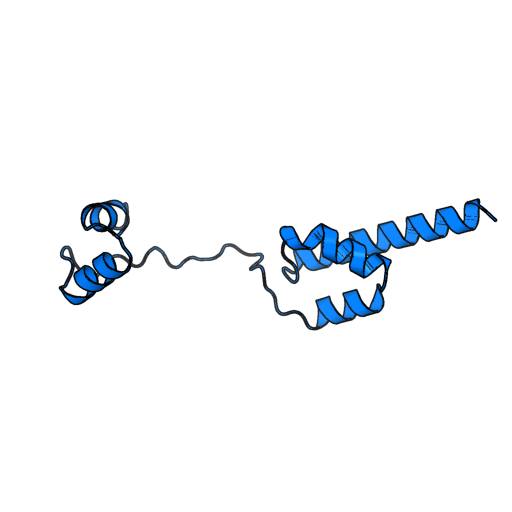2 O O . LYS A 1 86 ? -22.001 -17.024 24.811 1.00 83.81 86 LYS A O 1
ATOM 637 N N . GLN A 1 87 ? -23.573 -15.840 23.731 1.00 84.19 87 GLN A N 1
ATOM 638 C CA . GLN A 1 87 ? -23.311 -16.422 22.406 1.00 84.19 87 GLN A CA 1
ATOM 639 C C . GLN A 1 87 ? -21.941 -16.022 21.847 1.00 84.19 87 GLN A C 1
ATOM 641 O O . GLN A 1 87 ? -21.300 -16.822 21.169 1.00 84.19 87 GLN A O 1
ATOM 646 N N . LEU A 1 88 ? -21.488 -14.804 22.153 1.00 84.56 88 LEU A N 1
ATOM 647 C CA . LEU A 1 88 ? -20.197 -14.263 21.727 1.00 84.56 88 LEU A CA 1
ATOM 648 C C . LEU A 1 88 ? -19.047 -14.602 22.693 1.00 84.56 88 LEU A C 1
ATOM 650 O O . LEU A 1 88 ? -17.913 -14.200 22.448 1.00 84.56 88 LEU A O 1
ATOM 654 N N . GLY A 1 89 ? -19.320 -15.337 23.778 1.00 84.38 89 GLY A N 1
ATOM 655 C CA . GLY A 1 89 ? -18.321 -15.691 24.790 1.00 84.38 89 GLY A CA 1
ATOM 656 C C . GLY A 1 89 ? -17.884 -14.523 25.682 1.00 84.38 89 GLY A C 1
ATOM 657 O O . GLY A 1 89 ? -16.838 -14.604 26.315 1.00 84.38 89 GLY A O 1
ATOM 658 N N . VAL A 1 90 ? -18.669 -13.447 25.735 1.00 85.12 90 VAL A N 1
ATOM 659 C CA . VAL A 1 90 ? -18.426 -12.269 26.574 1.00 85.12 90 VAL A CA 1
ATOM 660 C C . VAL A 1 90 ? -19.067 -12.490 27.941 1.00 85.12 90 VAL A C 1
ATOM 662 O O . VAL A 1 90 ? -20.267 -12.767 28.038 1.00 85.12 90 VAL A O 1
ATOM 665 N N . THR A 1 91 ? -18.282 -12.368 29.009 1.00 81.69 91 THR A N 1
ATOM 666 C CA . THR A 1 91 ? -18.795 -12.537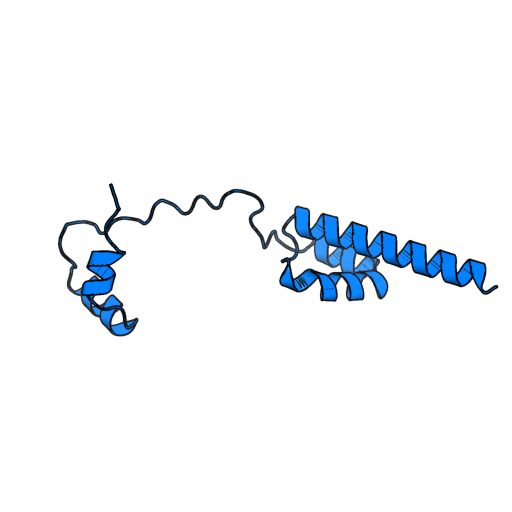 30.372 1.00 81.69 91 THR A CA 1
ATOM 667 C C . THR A 1 91 ? -19.473 -11.256 30.870 1.00 81.69 91 THR A C 1
ATOM 669 O O . THR A 1 91 ? -19.113 -10.160 30.443 1.00 81.69 91 THR A O 1
ATOM 672 N N . PRO A 1 92 ? -20.438 -11.340 31.804 1.00 76.94 92 PRO A N 1
ATOM 673 C CA . PRO A 1 92 ? -21.040 -10.146 32.405 1.00 76.94 92 PRO A CA 1
A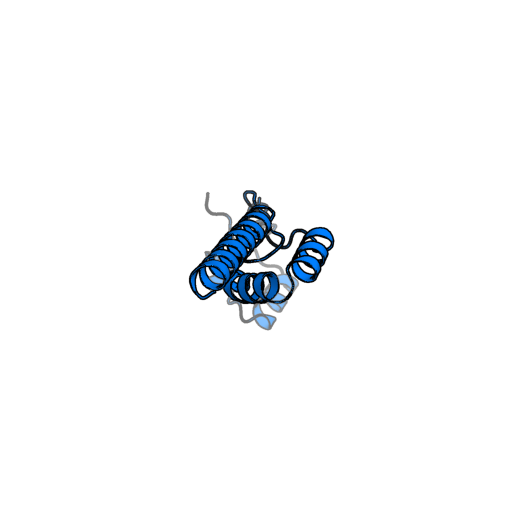TOM 674 C C . PRO A 1 92 ? -20.010 -9.240 33.103 1.00 76.94 92 PRO A C 1
ATOM 676 O O . PRO A 1 92 ? -20.212 -8.029 33.179 1.00 76.94 92 PRO A O 1
ATOM 679 N N . GLU A 1 93 ? -18.895 -9.802 33.574 1.00 77.94 93 GLU A N 1
ATOM 680 C CA . GLU A 1 93 ? -17.777 -9.043 34.140 1.00 77.94 93 GLU A CA 1
ATOM 681 C C . GLU A 1 93 ? -17.051 -8.216 33.069 1.00 77.94 93 GLU A C 1
ATOM 683 O O . GLU A 1 93 ? -16.772 -7.040 33.299 1.00 77.94 93 GLU A O 1
ATOM 688 N N . ASP A 1 94 ? -16.828 -8.779 31.875 1.00 78.88 94 ASP A N 1
ATOM 689 C CA . ASP A 1 94 ? -16.249 -8.052 30.736 1.00 78.88 94 ASP A CA 1
ATOM 690 C C . ASP A 1 94 ? -17.159 -6.913 30.277 1.00 78.88 94 ASP A C 1
ATOM 692 O O . ASP A 1 94 ? -16.695 -5.811 29.990 1.00 78.88 94 ASP A O 1
ATOM 696 N N . VAL A 1 95 ? -18.473 -7.144 30.257 1.00 76.50 95 VAL A N 1
ATOM 697 C CA . VAL A 1 95 ? -19.438 -6.106 29.879 1.00 76.50 95 VAL A CA 1
ATOM 698 C C . VAL A 1 95 ? -19.454 -4.969 30.895 1.00 76.50 95 VAL A C 1
ATOM 700 O O . VAL A 1 95 ? -19.503 -3.804 30.514 1.00 76.50 95 VAL A O 1
ATOM 703 N N . LYS A 1 96 ? -19.360 -5.282 32.188 1.00 76.00 96 LYS A N 1
ATOM 704 C CA . LYS A 1 96 ? -19.289 -4.258 33.233 1.00 76.00 96 LYS A CA 1
ATOM 705 C C . LYS A 1 96 ? -17.976 -3.473 33.184 1.00 76.00 96 LYS A C 1
ATOM 707 O O . LYS A 1 96 ? -17.971 -2.280 33.462 1.00 76.00 96 LYS A O 1
ATOM 712 N N . LYS A 1 97 ? -16.876 -4.138 32.828 1.00 77.62 97 LYS A N 1
ATOM 713 C CA . LYS A 1 97 ? -15.536 -3.546 32.767 1.00 77.62 97 LYS A CA 1
ATOM 714 C C . LYS A 1 97 ? -15.294 -2.703 31.512 1.00 77.62 97 LYS A C 1
ATOM 716 O O . LYS A 1 97 ? -14.573 -1.720 31.597 1.00 77.62 97 LYS A O 1
ATOM 721 N N . TYR A 1 98 ? -15.858 -3.096 30.370 1.00 77.62 98 TYR A N 1
ATOM 722 C CA . TYR A 1 98 ? -15.552 -2.493 29.064 1.00 77.62 98 TYR A CA 1
ATOM 723 C C . TYR A 1 98 ? -16.774 -1.903 28.339 1.00 77.62 98 TYR A C 1
ATOM 725 O O . TYR A 1 98 ? -16.616 -1.224 27.328 1.00 77.62 98 TYR A O 1
ATOM 733 N N . GLY A 1 99 ? -17.994 -2.182 28.808 1.00 66.88 99 GLY A N 1
ATOM 734 C CA . GLY A 1 99 ? -19.250 -1.724 28.197 1.00 66.88 99 GLY A CA 1
ATOM 735 C C . GLY A 1 99 ? -19.842 -0.455 28.818 1.00 66.88 99 GLY A C 1
ATOM 736 O O . GLY A 1 99 ? -20.824 0.078 28.296 1.00 66.88 99 GLY A O 1
ATOM 737 N N . MET A 1 100 ? -19.264 0.035 29.917 1.00 66.62 100 MET A N 1
ATOM 738 C CA . MET A 1 100 ? -19.614 1.321 30.524 1.00 66.62 100 MET A CA 1
ATOM 739 C C . MET A 1 100 ? -18.614 2.385 30.062 1.00 66.62 100 MET A C 1
ATOM 741 O O . MET A 1 100 ? -17.426 2.094 29.945 1.00 66.62 100 MET A O 1
ATOM 745 N N . LYS A 1 101 ? -19.089 3.601 29.761 1.00 56.47 101 LYS A N 1
ATOM 746 C CA . LYS A 1 101 ? -18.194 4.732 29.477 1.00 56.47 101 LYS A CA 1
ATOM 747 C C . LYS A 1 101 ? -17.338 4.999 30.717 1.00 56.47 101 LYS A C 1
ATOM 749 O O . LYS A 1 101 ? -17.891 5.108 31.806 1.00 56.47 101 LYS A O 1
ATOM 754 N N . GLU A 1 102 ? -16.023 5.079 30.540 1.00 57.75 102 GLU A N 1
ATOM 755 C CA . GLU A 1 102 ? -15.147 5.717 31.524 1.00 57.75 102 GLU A CA 1
ATOM 756 C C . GLU A 1 102 ? -15.474 7.223 31.509 1.00 57.75 102 GLU A C 1
ATOM 758 O O . GLU A 1 102 ? -15.566 7.806 30.425 1.00 57.75 102 GLU A O 1
ATOM 763 N N . ASP A 1 103 ? -15.750 7.808 32.681 1.00 48.81 103 ASP A N 1
ATOM 764 C CA . ASP A 1 103 ? -15.920 9.263 32.868 1.00 48.81 103 ASP A CA 1
ATOM 765 C C . ASP A 1 103 ? -14.644 10.048 32.511 1.00 48.81 103 ASP A C 1
ATOM 767 O O . ASP A 1 103 ? -13.530 9.567 32.838 1.00 48.81 103 ASP A O 1
#

Radius of gyration: 23.88 Å; Cα contacts (8 Å, |Δi|>4): 67; chains: 1; bounding box: 58×27×57 Å

pLDDT: mean 81.24, std 13.51, range [48.81, 96.69]

Organism: NCBI:txid1076179

Solvent-accessible surface area (backbone atoms only — not comparable to full-atom values): 6086 Å² total; per-residue (Å²): 116,68,65,66,50,52,54,52,50,54,50,44,52,52,51,17,52,52,53,43,51,50,32,44,68,60,6,41,41,54,82,87,43,49,66,61,46,31,55,41,24,62,76,35,50,67,60,41,52,54,47,52,72,70,42,61,71,75,37,78,84,57,85,78,78,65,71,70,74,77,50,57,88,61,98,63,82,50,74,68,57,52,50,51,30,57,76,71,72,45,49,73,66,54,44,65,71,68,42,51,73,82,132

InterPro domains:
  IPR012106 Protease, Mu phage/prophage I type [PF10123] (2-97)

Foldseek 3Di:
DVVVVVVVLVVQLVLQLVLLVVLVLQQLDDPVCSVVSSVCCSVPVPVSVVSSVPRDNNDPNDPPPPPQLPAPPDPDDDPVNCVVCVVVVHDPVNCNVPRHDDD

Sequence (103 aa):
MAELKALKVQNAETAADTAVTLALKAGKITPAQKEWAKSYALTDAKGFASFVEKAPQVVPMGSIELEDTKALKGDQLDEATLLACKQLGVTPEDVKKYGMKED

Mean predicted aligned error: 14.03 Å

Secondary structure (DSSP, 8-state):
-HHHHHHHHHHHHHHHHHHHHHHHHTTSS-GGGHHHHHHHHHH-HHHHHHHHHH----S--S----------SSSS--HHHHHHHHHTT--HHHHHHHSSPP-